Protein AF-A0AAW7LDJ2-F1 (afdb_monomer_lite)

Foldseek 3Di:
DDPPPPPQDPVNVVVVVVVVVCCQQQPQQDVVLVGHHVVVSVVVVDDD

Secondary structure (DSSP, 8-state):
---------HHHHHHHHHHHHHHHHHT---GGGTT--HHHHHHTT---

Radius of gyration: 16.03 Å; chains: 1; bounding box: 36×24×36 Å

Sequence (48 aa):
MHCSQSNTSVEQLRSDVNRYVWWYNHQRLHSTLDYMSPVEFAKQGKTL

InterPro domains:
  IPR001584 Integrase, catalytic core [PF13333] (8-44)
  IPR012337 Ribonuclease H-like superfamily [SSF53098] (8-45)

Structure (mmCIF, N/CA/C/O backbone):
data_AF-A0AAW7LDJ2-F1
#
_entry.id   AF-A0AAW7LDJ2-F1
#
loop_
_atom_site.group_PDB
_atom_site.id
_atom_site.type_symbol
_atom_site.label_atom_id
_atom_site.label_alt_id
_atom_site.label_comp_id
_atom_site.label_asym_id
_atom_site.label_entity_id
_atom_site.label_seq_id
_atom_site.pdbx_PDB_ins_code
_atom_site.Cartn_x
_atom_site.Cartn_y
_atom_site.Cartn_z
_atom_site.occupancy
_atom_site.B_iso_or_equiv
_atom_site.auth_seq_id
_atom_site.auth_comp_id
_atom_site.auth_asym_id
_atom_site.auth_atom_id
_atom_site.pdbx_PDB_model_num
ATOM 1 N N . MET A 1 1 ? 18.27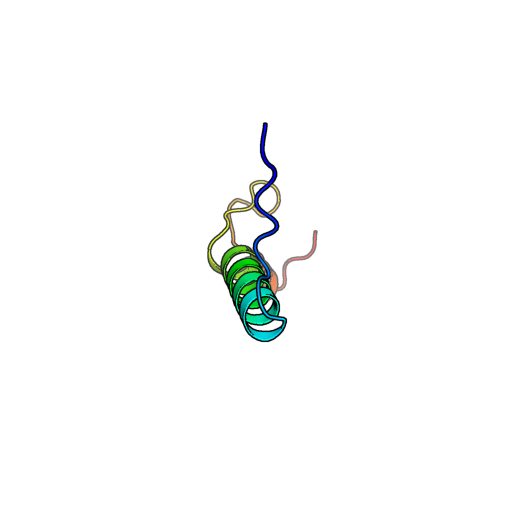4 12.455 -23.220 1.00 38.53 1 MET A N 1
ATOM 2 C CA . MET A 1 1 ? 17.528 11.798 -22.126 1.00 38.53 1 MET A CA 1
ATOM 3 C C . MET A 1 1 ? 17.533 10.304 -22.421 1.00 38.53 1 MET A C 1
ATOM 5 O O . MET A 1 1 ? 16.735 9.842 -23.220 1.00 38.53 1 MET A O 1
ATOM 9 N N . HIS A 1 2 ? 18.535 9.577 -21.921 1.00 41.97 2 HIS A N 1
ATOM 10 C CA . HIS A 1 2 ? 18.641 8.133 -22.141 1.00 41.97 2 HIS A CA 1
ATOM 11 C C . HIS A 1 2 ? 17.729 7.443 -21.126 1.00 41.97 2 HIS A C 1
ATOM 13 O O . HIS A 1 2 ? 18.023 7.448 -19.934 1.00 41.97 2 HIS A O 1
ATOM 19 N N . CYS A 1 3 ? 16.611 6.882 -21.584 1.00 53.81 3 CYS A N 1
ATOM 20 C CA . CYS A 1 3 ? 15.887 5.894 -20.799 1.00 53.81 3 CYS A CA 1
ATOM 21 C C . CYS A 1 3 ? 16.765 4.639 -20.783 1.00 53.81 3 CYS A C 1
ATOM 23 O O . CYS A 1 3 ? 16.829 3.898 -21.764 1.00 53.81 3 CYS A O 1
ATOM 25 N N . SER A 1 4 ? 17.542 4.460 -19.716 1.00 53.56 4 SER A N 1
ATOM 26 C CA . SER A 1 4 ? 18.207 3.194 -19.446 1.00 53.56 4 SER A CA 1
ATOM 27 C C . SER A 1 4 ? 17.114 2.156 -19.229 1.00 53.56 4 SER A C 1
ATOM 29 O O . SER A 1 4 ? 16.461 2.158 -18.188 1.00 53.56 4 SER A O 1
ATOM 31 N N . GLN A 1 5 ? 16.898 1.314 -20.235 1.00 55.81 5 GLN A N 1
ATOM 32 C CA . GLN A 1 5 ? 16.083 0.111 -20.142 1.00 55.81 5 GLN A CA 1
ATOM 33 C C . GLN A 1 5 ? 16.705 -0.787 -19.065 1.00 55.81 5 GLN A C 1
ATOM 35 O O . GLN A 1 5 ? 17.624 -1.562 -19.334 1.00 55.81 5 GLN A O 1
ATOM 40 N N . SER A 1 6 ? 16.275 -0.624 -17.814 1.00 60.84 6 SER A N 1
ATOM 41 C CA . SER A 1 6 ? 16.623 -1.545 -16.743 1.00 60.84 6 SER A CA 1
ATOM 42 C C . SER A 1 6 ? 15.899 -2.848 -17.049 1.00 60.84 6 SER A C 1
ATOM 44 O O . SER A 1 6 ? 14.688 -2.945 -16.855 1.00 60.84 6 SER A O 1
ATOM 46 N N . ASN A 1 7 ? 16.619 -3.837 -17.573 1.00 60.84 7 ASN A N 1
ATOM 47 C CA . ASN A 1 7 ? 16.108 -5.198 -17.694 1.00 60.84 7 ASN A CA 1
ATOM 48 C C . ASN A 1 7 ? 15.973 -5.789 -16.282 1.00 60.84 7 ASN A C 1
ATOM 50 O O . ASN A 1 7 ? 16.815 -6.562 -15.831 1.00 60.84 7 ASN A O 1
ATOM 54 N N . THR A 1 8 ? 14.946 -5.363 -15.551 1.00 69.56 8 THR A N 1
ATOM 55 C CA . THR A 1 8 ? 14.547 -5.959 -14.280 1.00 69.56 8 THR A CA 1
ATOM 56 C C . THR A 1 8 ? 14.089 -7.377 -14.597 1.00 69.56 8 THR A C 1
ATOM 58 O O . THR A 1 8 ? 13.147 -7.550 -15.371 1.00 69.56 8 THR A O 1
ATOM 61 N N . SER A 1 9 ? 14.771 -8.399 -14.070 1.00 88.19 9 SER A N 1
ATOM 62 C CA . SER A 1 9 ? 14.348 -9.780 -14.327 1.00 88.19 9 SER A CA 1
ATOM 63 C C . SER A 1 9 ? 12.929 -10.002 -13.790 1.00 88.19 9 SER A C 1
ATOM 65 O O . SER A 1 9 ? 12.465 -9.293 -12.888 1.00 88.19 9 SER A O 1
ATOM 67 N N . VAL A 1 10 ? 12.229 -10.993 -14.339 1.00 91.56 10 VAL A N 1
ATOM 68 C CA . VAL A 1 10 ? 10.865 -11.341 -13.910 1.00 91.56 10 VAL A CA 1
ATOM 69 C C . VAL A 1 10 ? 10.825 -11.644 -12.408 1.00 91.56 10 VAL A C 1
ATOM 71 O O . VAL A 1 10 ? 9.879 -11.262 -11.719 1.00 91.56 10 VAL A O 1
ATOM 74 N N . GLU A 1 11 ? 11.874 -12.267 -11.876 1.00 91.88 11 GLU A N 1
ATOM 75 C CA . GLU A 1 11 ? 12.035 -12.564 -10.453 1.00 91.88 11 GLU A CA 1
ATOM 76 C C . GLU A 1 11 ? 12.136 -11.286 -9.616 1.00 91.88 11 GLU A C 1
ATOM 78 O O . GLU A 1 11 ? 11.495 -11.184 -8.566 1.00 91.88 11 GLU A O 1
ATOM 83 N N . GLN A 1 12 ? 12.890 -10.293 -10.089 1.00 91.31 12 GLN A N 1
ATOM 84 C CA . GLN A 1 12 ? 13.022 -9.012 -9.402 1.00 91.31 12 GLN A CA 1
ATOM 85 C C . GLN A 1 12 ? 11.695 -8.241 -9.415 1.00 91.31 12 GLN A C 1
ATOM 87 O O . GLN A 1 12 ? 11.255 -7.781 -8.363 1.00 91.31 12 GLN A O 1
ATOM 92 N N . LEU A 1 13 ? 10.989 -8.201 -10.551 1.00 92.12 13 LEU A N 1
ATOM 93 C CA . LEU A 1 13 ? 9.650 -7.601 -10.628 1.00 92.12 13 LEU A CA 1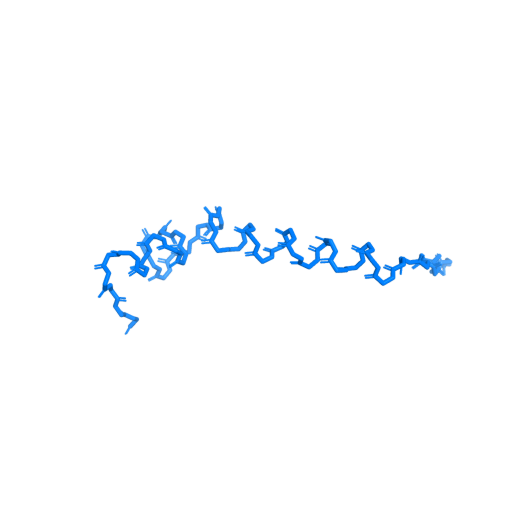
ATOM 94 C C . LEU A 1 13 ? 8.667 -8.287 -9.675 1.00 92.12 13 LEU A C 1
ATOM 96 O O . LEU A 1 13 ? 7.920 -7.623 -8.959 1.00 92.12 13 LEU A O 1
ATOM 100 N N . ARG A 1 14 ? 8.688 -9.622 -9.618 1.00 95.00 14 ARG A N 1
ATOM 101 C CA . ARG A 1 14 ? 7.849 -10.394 -8.695 1.00 95.00 14 ARG A CA 1
ATOM 102 C C . ARG A 1 14 ? 8.179 -10.072 -7.236 1.00 95.00 14 ARG A C 1
ATOM 104 O O . ARG A 1 14 ? 7.263 -9.911 -6.432 1.00 95.00 14 ARG A O 1
ATOM 111 N N . SER A 1 15 ? 9.461 -9.952 -6.894 1.00 95.12 15 SER A N 1
ATOM 112 C CA . SER A 1 15 ? 9.916 -9.552 -5.557 1.00 95.12 15 SER A CA 1
ATOM 113 C C . SER A 1 15 ? 9.430 -8.149 -5.187 1.00 95.12 15 SER A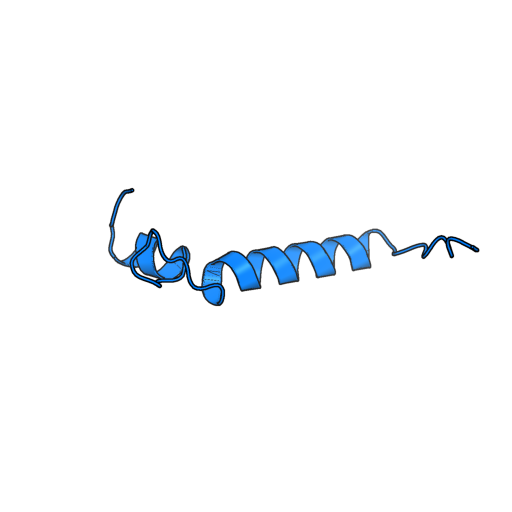 C 1
ATOM 115 O O . SER A 1 15 ? 8.906 -7.940 -4.092 1.00 95.12 15 SER A O 1
ATOM 117 N N . ASP A 1 16 ? 9.532 -7.201 -6.116 1.00 95.62 16 ASP A N 1
ATOM 118 C CA . ASP A 1 16 ? 9.140 -5.810 -5.899 1.00 95.62 16 ASP A CA 1
ATOM 119 C C . ASP A 1 16 ? 7.624 -5.660 -5.734 1.00 95.62 16 ASP A C 1
ATOM 121 O O . ASP A 1 16 ? 7.170 -4.992 -4.801 1.00 95.62 16 ASP A O 1
ATOM 125 N N . VAL A 1 17 ? 6.834 -6.356 -6.557 1.00 96.75 17 VAL A N 1
ATOM 126 C CA . VAL A 1 17 ? 5.371 -6.403 -6.412 1.00 96.75 17 VAL A CA 1
ATOM 127 C C . VAL A 1 17 ? 4.979 -7.034 -5.079 1.00 96.75 17 VAL A C 1
ATOM 129 O O . VAL A 1 17 ? 4.159 -6.470 -4.357 1.00 96.75 17 VAL A O 1
ATOM 132 N N . ASN A 1 18 ? 5.591 -8.159 -4.701 1.00 97.81 18 ASN A N 1
ATOM 133 C CA . ASN A 1 18 ? 5.305 -8.804 -3.418 1.00 97.81 18 ASN A CA 1
ATOM 134 C C . ASN A 1 18 ? 5.629 -7.884 -2.234 1.00 97.81 18 ASN A C 1
ATOM 136 O O . ASN A 1 18 ? 4.858 -7.813 -1.275 1.00 97.81 18 ASN A O 1
ATOM 140 N N . ARG A 1 19 ? 6.735 -7.136 -2.313 1.00 98.31 19 ARG A N 1
ATOM 141 C CA . ARG A 1 19 ? 7.112 -6.153 -1.291 1.00 98.31 19 ARG A CA 1
ATOM 142 C C . ARG A 1 19 ? 6.095 -5.023 -1.197 1.00 98.31 19 ARG A C 1
ATOM 144 O O . ARG A 1 19 ? 5.704 -4.654 -0.090 1.00 98.31 19 ARG A O 1
ATOM 151 N N . TYR A 1 20 ? 5.640 -4.508 -2.337 1.00 97.44 20 TYR A N 1
ATOM 152 C CA . TYR A 1 20 ? 4.616 -3.468 -2.376 1.00 97.44 20 TYR A CA 1
ATOM 153 C C . TYR A 1 20 ? 3.288 -3.950 -1.784 1.00 97.44 20 TYR A C 1
ATOM 155 O O . TYR A 1 20 ? 2.727 -3.273 -0.927 1.00 97.44 20 TYR A O 1
ATOM 163 N N . VAL A 1 21 ? 2.814 -5.136 -2.178 1.00 98.19 21 VAL A N 1
ATOM 164 C CA . VAL A 1 21 ? 1.570 -5.726 -1.654 1.00 98.19 21 VAL A CA 1
ATOM 165 C C . VAL A 1 21 ? 1.656 -5.922 -0.143 1.00 98.19 21 VAL A C 1
ATOM 167 O O . VAL A 1 21 ? 0.719 -5.581 0.579 1.00 98.19 21 VAL A O 1
ATOM 170 N N . TRP A 1 22 ? 2.786 -6.428 0.359 1.00 98.31 22 TRP A N 1
ATOM 171 C CA . TRP A 1 22 ? 2.980 -6.593 1.796 1.00 98.31 22 TRP A CA 1
ATOM 172 C C . TRP A 1 22 ? 2.917 -5.252 2.534 1.00 98.31 22 TRP A C 1
ATOM 174 O O . TRP A 1 22 ? 2.168 -5.136 3.507 1.00 98.31 22 TRP A O 1
ATOM 184 N N . TRP A 1 23 ? 3.640 -4.237 2.046 1.00 98.31 23 TRP A N 1
ATOM 185 C CA . TRP A 1 23 ? 3.643 -2.895 2.633 1.00 98.31 23 TRP A CA 1
ATOM 186 C C . TRP A 1 23 ? 2.251 -2.254 2.599 1.00 98.31 23 TRP A C 1
ATOM 188 O O . TRP A 1 23 ? 1.793 -1.730 3.613 1.00 98.31 23 TRP A O 1
ATOM 198 N N . TYR A 1 24 ? 1.541 -2.348 1.474 1.00 97.56 24 TYR A N 1
ATOM 199 C CA . TYR A 1 24 ? 0.186 -1.817 1.337 1.00 97.56 24 TYR A CA 1
ATOM 200 C C . TYR A 1 24 ? -0.772 -2.449 2.354 1.00 97.56 24 TYR A C 1
ATOM 202 O O . TYR A 1 24 ? -1.536 -1.743 3.005 1.00 97.56 24 TYR A O 1
ATOM 210 N N . ASN A 1 25 ? -0.699 -3.769 2.529 1.00 97.75 25 ASN A N 1
ATOM 211 C CA . ASN A 1 25 ? -1.616 -4.503 3.397 1.00 97.75 25 ASN A CA 1
ATOM 212 C C . ASN A 1 25 ? -1.317 -4.354 4.895 1.00 97.75 25 ASN A C 1
ATOM 214 O O . ASN A 1 25 ? -2.248 -4.462 5.691 1.00 97.75 25 ASN A O 1
ATOM 218 N N . HIS A 1 26 ? -0.054 -4.136 5.281 1.00 97.38 26 HIS A N 1
ATOM 219 C CA . HIS A 1 26 ? 0.373 -4.214 6.688 1.00 97.38 26 HIS A CA 1
ATOM 220 C C . HIS A 1 26 ? 0.968 -2.928 7.261 1.00 97.38 26 HIS A C 1
ATOM 222 O O . HIS A 1 26 ? 1.100 -2.833 8.474 1.00 97.38 26 HIS A O 1
ATOM 228 N N . GLN A 1 27 ? 1.407 -1.986 6.428 1.00 96.38 27 GLN A N 1
ATOM 229 C CA . GLN A 1 27 ? 2.164 -0.810 6.880 1.00 96.38 27 GLN A CA 1
ATOM 230 C C . GLN A 1 27 ? 1.531 0.505 6.428 1.00 96.38 27 GLN A C 1
ATOM 232 O O . GLN A 1 27 ? 1.639 1.515 7.119 1.00 96.38 27 GLN A O 1
ATOM 237 N N . ARG A 1 28 ? 0.874 0.524 5.264 1.00 96.56 28 ARG A N 1
ATOM 238 C CA . ARG A 1 28 ? 0.232 1.733 4.749 1.00 96.56 28 ARG A CA 1
ATOM 239 C C . ARG A 1 28 ? -0.994 2.090 5.595 1.00 96.56 28 ARG A C 1
ATOM 241 O O . ARG A 1 28 ? -1.977 1.355 5.604 1.00 96.56 28 ARG A O 1
ATOM 248 N N . LEU A 1 29 ? -0.958 3.265 6.219 1.00 95.38 29 LEU A N 1
ATOM 249 C CA . LEU A 1 29 ? -2.112 3.842 6.909 1.00 95.38 29 LEU A CA 1
ATOM 250 C C . LEU A 1 29 ? -3.164 4.298 5.893 1.00 95.38 29 LEU A C 1
ATOM 252 O O . LEU A 1 29 ? -2.834 4.912 4.871 1.00 95.38 29 LEU A O 1
ATOM 256 N N . HIS A 1 30 ? -4.434 4.020 6.180 1.00 95.12 30 HIS A N 1
ATOM 257 C CA . HIS A 1 30 ? -5.543 4.353 5.294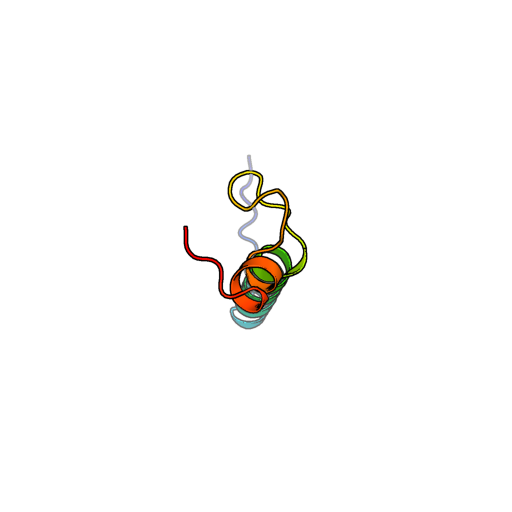 1.00 95.12 30 HIS A CA 1
ATOM 258 C C . HIS A 1 30 ? -6.559 5.235 6.023 1.00 95.12 30 HIS A C 1
ATOM 260 O O . HIS A 1 30 ? -7.290 4.757 6.882 1.00 95.12 30 HIS A O 1
ATOM 266 N N . SER A 1 31 ? -6.643 6.520 5.671 1.00 95.94 31 SER A N 1
ATOM 267 C CA . SER A 1 31 ? -7.525 7.478 6.364 1.00 95.94 31 SER A CA 1
ATOM 268 C C . SER A 1 31 ? -9.000 7.057 6.351 1.00 95.94 31 SER A C 1
ATOM 270 O O . SER A 1 31 ? -9.676 7.181 7.363 1.00 95.94 31 SER A O 1
ATOM 272 N N . THR A 1 32 ? -9.488 6.476 5.248 1.00 95.44 32 THR A N 1
ATOM 273 C CA . THR A 1 32 ? -10.848 5.901 5.160 1.00 95.44 32 THR A CA 1
ATOM 274 C C . THR A 1 32 ? -11.087 4.739 6.131 1.00 95.44 32 THR A C 1
ATOM 276 O O . THR A 1 32 ? -12.221 4.506 6.524 1.00 95.44 32 THR A O 1
ATOM 279 N N . LEU 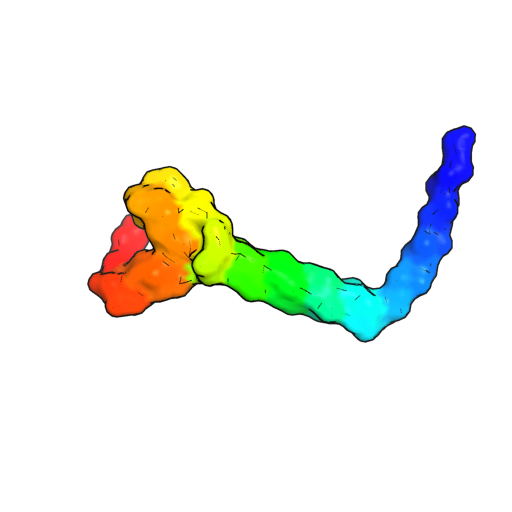A 1 33 ? -10.034 4.016 6.526 1.00 96.00 33 LEU A N 1
ATOM 280 C CA . LEU A 1 33 ? -10.098 2.911 7.488 1.00 96.00 33 LEU A CA 1
ATOM 281 C C . LEU A 1 33 ? -9.718 3.383 8.898 1.00 96.00 33 LEU A C 1
ATOM 283 O O . LEU A 1 33 ? -9.160 2.605 9.662 1.00 96.00 33 LEU A O 1
ATOM 2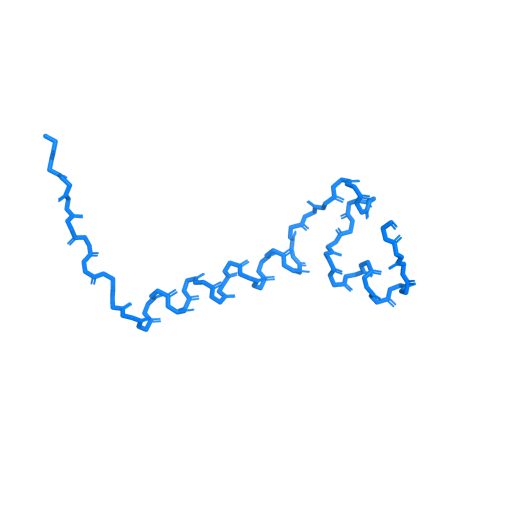87 N N . ASP A 1 34 ? -9.940 4.658 9.230 1.00 95.69 34 ASP A N 1
ATOM 288 C CA . ASP A 1 34 ? -9.541 5.241 10.520 1.00 95.69 34 ASP A CA 1
ATOM 289 C C . ASP A 1 34 ? -8.049 5.002 10.832 1.00 95.69 34 ASP A C 1
ATOM 291 O O . ASP A 1 34 ? -7.652 4.589 11.917 1.00 95.69 34 ASP A O 1
ATOM 295 N N . TYR A 1 35 ? -7.212 5.194 9.806 1.00 96.00 35 TYR A N 1
ATOM 296 C CA . TYR A 1 35 ? -5.759 4.996 9.831 1.00 96.00 35 TYR A CA 1
ATOM 297 C C . TYR A 1 35 ? -5.278 3.564 10.078 1.00 96.00 35 TYR A C 1
ATOM 299 O O . TYR A 1 35 ? -4.074 3.344 10.164 1.00 96.00 35 TYR A O 1
ATOM 307 N N . MET A 1 36 ? -6.159 2.570 10.081 1.00 96.62 36 MET A N 1
ATOM 308 C CA . MET A 1 36 ? -5.743 1.171 10.130 1.00 96.62 36 MET A CA 1
ATOM 309 C C . MET A 1 36 ? -5.169 0.708 8.790 1.00 96.62 36 MET A C 1
ATOM 311 O O . MET A 1 36 ? -5.567 1.178 7.715 1.00 96.62 36 MET A O 1
ATOM 315 N N . SER A 1 37 ? -4.254 -0.259 8.845 1.00 97.00 37 SER A N 1
ATOM 316 C CA . SER A 1 37 ? -3.889 -1.024 7.655 1.00 97.00 37 SER A CA 1
ATOM 317 C C . SER A 1 37 ? -5.065 -1.911 7.203 1.00 97.00 37 SER A C 1
ATOM 319 O O . SER A 1 37 ? -5.912 -2.292 8.022 1.00 97.00 37 SER A O 1
ATOM 321 N N . PRO A 1 38 ? -5.133 -2.299 5.914 1.00 97.19 38 PRO A N 1
ATOM 322 C CA . PRO A 1 38 ? -6.183 -3.190 5.413 1.00 97.19 38 PRO A CA 1
ATOM 323 C C . PRO A 1 38 ? -6.332 -4.491 6.216 1.00 97.19 38 PRO A C 1
ATOM 325 O O . PRO A 1 38 ? -7.448 -4.947 6.467 1.00 97.19 38 PRO A O 1
ATOM 328 N N . VAL A 1 39 ? -5.217 -5.080 6.657 1.00 97.31 39 VAL A N 1
ATOM 329 C CA . VAL A 1 39 ? -5.233 -6.321 7.446 1.00 97.31 39 VAL A CA 1
ATOM 330 C C . VAL A 1 39 ? -5.800 -6.099 8.846 1.00 97.31 39 VAL A C 1
ATOM 332 O O . VAL A 1 39 ? -6.549 -6.941 9.336 1.00 97.31 39 VAL A O 1
ATOM 335 N N . GLU A 1 40 ? -5.474 -4.989 9.506 1.00 97.56 40 GLU A N 1
ATOM 336 C CA . GLU A 1 40 ? -6.041 -4.661 10.822 1.00 97.56 40 GLU A CA 1
ATOM 337 C C . GLU A 1 40 ? -7.543 -4.402 10.740 1.00 97.56 40 GLU A C 1
ATOM 339 O O . GLU A 1 40 ? -8.297 -4.921 11.564 1.00 97.56 40 GLU A O 1
ATOM 344 N N . PHE A 1 41 ? -7.987 -3.678 9.712 1.00 97.38 41 PHE A N 1
ATOM 345 C CA . PHE A 1 41 ? -9.405 -3.429 9.470 1.00 97.38 41 PHE A CA 1
ATOM 346 C C . PHE A 1 41 ? -10.189 -4.738 9.285 1.00 97.38 41 PHE A C 1
ATOM 348 O O . PHE A 1 41 ? -11.198 -4.961 9.957 1.00 97.38 41 PHE A O 1
ATOM 355 N N . ALA A 1 42 ? -9.684 -5.645 8.441 1.00 95.75 42 ALA A N 1
ATOM 356 C CA . ALA A 1 42 ? -10.308 -6.945 8.198 1.00 95.75 42 ALA A CA 1
ATOM 357 C C . ALA A 1 42 ? -10.342 -7.829 9.457 1.00 95.75 42 ALA A C 1
ATOM 359 O O . ALA A 1 42 ? -11.349 -8.480 9.730 1.00 95.75 42 ALA A O 1
ATOM 360 N N . LYS A 1 43 ? -9.272 -7.825 10.264 1.00 96.56 43 LYS A N 1
ATOM 361 C CA . LYS A 1 43 ? -9.211 -8.578 11.533 1.00 96.56 43 LYS A CA 1
ATOM 362 C C . LYS A 1 43 ? -10.251 -8.125 12.552 1.00 96.56 43 LYS A C 1
ATOM 364 O O . LYS A 1 43 ? -10.647 -8.917 13.399 1.00 96.56 43 LYS A O 1
ATOM 369 N N . GLN A 1 44 ? -10.694 -6.875 12.473 1.00 96.19 44 GLN A N 1
ATOM 370 C CA . GLN A 1 44 ? -11.757 -6.349 13.326 1.00 96.19 44 GLN A CA 1
ATOM 371 C C . GLN A 1 44 ? -13.163 -6.702 12.816 1.00 96.19 44 GLN A C 1
ATOM 373 O O . GLN A 1 44 ? -14.143 -6.319 13.447 1.00 96.19 44 GLN A O 1
ATOM 378 N N . GLY A 1 45 ? -13.280 -7.408 11.683 1.00 94.69 45 GLY A N 1
ATOM 379 C CA . GLY A 1 45 ? -14.567 -7.757 11.078 1.00 94.69 45 GLY A CA 1
ATOM 380 C C . GLY A 1 45 ? -15.339 -6.545 10.554 1.00 94.69 45 GLY A C 1
ATOM 381 O O . GLY A 1 45 ? -16.553 -6.620 10.386 1.00 94.69 45 GLY A O 1
ATOM 382 N N . LYS A 1 46 ? -14.651 -5.419 10.332 1.00 89.94 46 LYS A N 1
ATOM 383 C CA . LYS A 1 46 ? -15.258 -4.187 9.830 1.00 89.94 46 LYS A CA 1
ATOM 384 C C . LYS A 1 46 ? -15.496 -4.288 8.324 1.00 89.94 46 LYS A C 1
ATOM 386 O O . LYS A 1 46 ? -14.736 -4.931 7.599 1.00 89.94 46 LYS A O 1
ATOM 391 N N . THR A 1 47 ? -16.544 -3.625 7.856 1.00 86.06 47 THR A N 1
ATOM 392 C CA . THR A 1 47 ? -16.866 -3.459 6.435 1.00 86.06 47 THR A CA 1
ATOM 393 C C . THR A 1 47 ? -16.826 -1.979 6.083 1.00 86.06 47 THR A C 1
ATOM 395 O O . THR A 1 47 ? -17.079 -1.142 6.951 1.00 86.06 47 THR A O 1
ATOM 398 N N . LEU A 1 48 ? -16.453 -1.672 4.839 1.00 80.50 48 LEU A N 1
ATOM 399 C CA . LEU A 1 48 ? -16.473 -0.310 4.298 1.00 80.50 48 LEU A CA 1
ATOM 400 C C . LEU A 1 48 ? -17.894 0.258 4.221 1.00 80.50 48 LEU A C 1
ATOM 402 O O . LEU A 1 48 ? -18.827 -0.549 4.003 1.00 80.50 48 LEU A O 1
#

pLDDT: mean 88.31, std 16.01, range [38.53, 98.31]

Organism: Bifidobacterium breve (NCBI:txid1685)